Protein AF-G8X6R4-F1 (afdb_monomer)

Solvent-accessible surface area (backbone atoms only — not comparable to full-atom values): 6010 Å² total; per-residue (Å²): 130,62,70,69,60,53,52,48,48,52,54,33,48,55,53,51,54,51,51,53,52,50,52,53,50,49,52,52,52,52,52,51,50,53,48,52,52,50,47,60,64,56,50,78,74,57,78,96,73,58,65,66,58,55,53,51,51,54,52,48,51,54,49,51,53,50,47,46,47,58,64,44,51,47,61,63,64,27,76,66,47,50,48,55,52,31,53,56,46,44,52,53,51,54,54,50,51,55,51,51,51,52,52,51,65,72,75,105

pLDDT: mean 83.05, std 8.95, range [53.31, 93.12]

Radius of gyration: 23.17 Å; Cα contacts (8 Å, |Δi|>4): 30; chains: 1; bounding box: 55×22×65 Å

Organism: Flavobacterium columnare (strain ATCC 49512 / CIP 103533 / TG 44/87) (NCBI:txid1041826)

InterPro domains:
  IPR025698 2TM domain [PF13239] (11-89)

Sequence (108 aa):
MDINQQELYEYARLRIKQKKRLYAHFVIWFTASLFLIFTNYGLNTFSDSNWSLWVITIWFFFFVLHFIRVFITERFMNKKWEREQIERLVFKQQRKLEQLQKEIQKNA

Foldseek 3Di:
DPPVLVVLLVVQLVVVVVVLVVVLVVLLVVLVVVLVVCCVVVVVP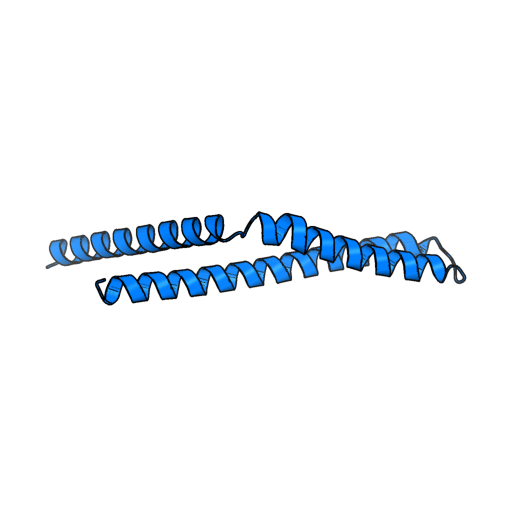PDDDPVVVVVVSVVVSVVVSVCCCVPPSCVCPDPVNSVVSSVVSSVVVVVVVVVVVVVVVVVD

Mean predicted aligned error: 8.03 Å

Structure (mmCIF, N/CA/C/O backbone):
data_AF-G8X6R4-F1
#
_entry.id   AF-G8X6R4-F1
#
loop_
_atom_site.group_PDB
_atom_site.id
_atom_site.type_symbol
_atom_site.label_atom_id
_atom_site.label_alt_id
_atom_site.label_comp_id
_atom_site.label_asym_id
_atom_site.label_entity_id
_atom_site.label_seq_id
_atom_site.pdbx_PDB_ins_code
_atom_site.Cartn_x
_atom_site.Cartn_y
_atom_site.Cartn_z
_atom_site.occupancy
_atom_site.B_iso_or_equiv
_atom_site.auth_seq_id
_atom_site.auth_comp_id
_atom_site.auth_asym_id
_atom_site.auth_atom_id
_atom_site.pdbx_PDB_model_num
ATOM 1 N N . MET A 1 1 ? -25.006 9.722 14.072 1.00 53.31 1 MET A N 1
ATOM 2 C CA . MET A 1 1 ? -24.022 8.633 14.249 1.00 53.31 1 MET A CA 1
ATOM 3 C C . MET A 1 1 ? -23.406 8.828 15.615 1.00 53.31 1 MET A C 1
ATOM 5 O O . MET A 1 1 ? -23.042 9.953 15.920 1.00 53.31 1 MET A O 1
ATOM 9 N N . ASP A 1 2 ? -23.374 7.783 16.433 1.00 72.88 2 ASP A N 1
ATOM 10 C CA . ASP A 1 2 ? -22.716 7.804 17.741 1.00 72.88 2 ASP A CA 1
ATOM 11 C C . ASP A 1 2 ? -21.226 8.165 17.560 1.00 72.88 2 ASP A C 1
ATOM 13 O O . ASP A 1 2 ? -20.573 7.611 16.669 1.00 72.88 2 ASP A O 1
ATOM 17 N N . ILE A 1 3 ? -20.704 9.118 18.341 1.00 72.12 3 ILE A N 1
ATOM 18 C CA . ILE A 1 3 ? -19.340 9.673 18.200 1.00 72.12 3 ILE A CA 1
ATOM 19 C C . ILE A 1 3 ? -18.299 8.543 18.243 1.00 72.12 3 ILE A C 1
ATOM 21 O O . ILE A 1 3 ? -17.353 8.515 17.457 1.00 72.12 3 ILE A O 1
ATOM 25 N N . ASN A 1 4 ? -18.559 7.528 19.066 1.00 79.94 4 ASN A N 1
ATOM 26 C CA . ASN A 1 4 ? -17.691 6.369 19.240 1.00 79.94 4 ASN A CA 1
ATOM 27 C C . ASN A 1 4 ? -17.575 5.514 17.955 1.00 79.94 4 ASN A C 1
ATOM 29 O O . ASN A 1 4 ? -16.515 4.983 17.622 1.00 79.94 4 ASN A O 1
ATOM 33 N N . GLN A 1 5 ? -18.654 5.420 17.166 1.00 78.94 5 GLN A N 1
ATOM 34 C CA . GLN A 1 5 ? -18.648 4.691 15.888 1.00 78.94 5 GLN A CA 1
ATOM 35 C C . GLN A 1 5 ? -17.854 5.429 14.805 1.00 78.94 5 GLN A C 1
ATOM 37 O O . GLN A 1 5 ? -17.216 4.790 13.965 1.00 78.94 5 GLN A O 1
ATOM 42 N N . GLN A 1 6 ? -17.868 6.764 14.828 1.00 84.94 6 GLN A N 1
ATOM 43 C CA . GLN A 1 6 ? -17.080 7.570 13.895 1.00 84.94 6 GLN A CA 1
ATOM 44 C C . GLN A 1 6 ? -15.579 7.435 14.172 1.00 84.94 6 GLN A C 1
ATOM 46 O O . GLN A 1 6 ? -14.803 7.261 13.232 1.00 84.94 6 GLN A O 1
ATOM 51 N N . GLU A 1 7 ? -15.172 7.426 15.442 1.00 86.94 7 GLU A N 1
ATOM 52 C CA . GLU A 1 7 ? -13.770 7.234 15.833 1.00 86.94 7 GLU A CA 1
ATOM 53 C C . GLU A 1 7 ? -13.237 5.844 15.456 1.00 86.94 7 GLU A C 1
ATOM 55 O O . GLU A 1 7 ? -12.149 5.730 14.884 1.00 86.94 7 GLU A O 1
ATOM 60 N N . LEU A 1 8 ? -14.021 4.785 15.699 1.00 86.31 8 LEU A N 1
ATOM 61 C CA . LEU A 1 8 ? -13.692 3.415 15.281 1.00 86.31 8 LEU A CA 1
ATOM 62 C C . LEU A 1 8 ? -13.475 3.325 13.764 1.00 86.31 8 LEU A C 1
ATOM 64 O O . LEU A 1 8 ? -12.508 2.711 13.300 1.00 86.31 8 LEU A O 1
ATOM 68 N N . TYR A 1 9 ? -14.352 3.968 12.992 1.00 89.31 9 TYR A N 1
ATOM 69 C CA . TYR A 1 9 ? -14.256 4.002 11.537 1.00 89.31 9 TYR A CA 1
ATOM 70 C C . TYR A 1 9 ? -13.021 4.776 11.051 1.00 89.31 9 TYR A C 1
ATOM 72 O O . TYR A 1 9 ? -12.276 4.273 10.205 1.00 89.31 9 TYR A O 1
ATOM 80 N N . GLU A 1 10 ? -12.761 5.971 11.590 1.00 88.62 10 GLU A N 1
ATOM 81 C CA . GLU A 1 10 ? -11.584 6.774 11.225 1.00 88.62 10 GLU A CA 1
ATOM 82 C C . GLU A 1 10 ? -10.274 6.058 11.584 1.00 88.62 10 GLU A C 1
ATOM 84 O O . GLU A 1 10 ? -9.356 5.974 10.759 1.00 88.62 10 GLU A O 1
ATOM 89 N N . TYR A 1 11 ? -10.205 5.421 12.755 1.00 90.12 11 TYR A N 1
ATOM 90 C CA . TYR A 1 11 ? -9.068 4.578 13.122 1.00 90.12 11 TYR A CA 1
ATOM 91 C C . TYR A 1 11 ? -8.865 3.432 12.122 1.00 90.12 11 TYR A C 1
ATOM 93 O O . TYR A 1 11 ? -7.749 3.203 11.633 1.00 90.12 11 TYR A O 1
A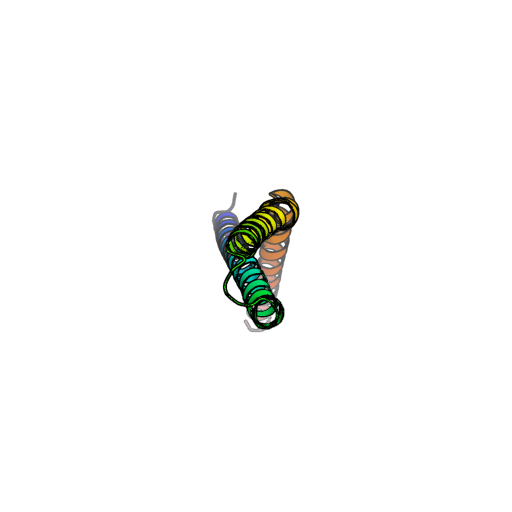TOM 101 N N . ALA A 1 12 ? -9.940 2.717 11.780 1.00 89.69 12 ALA A N 1
ATOM 102 C CA . ALA A 1 12 ? -9.884 1.614 10.832 1.00 89.69 12 ALA A CA 1
ATOM 103 C C . ALA A 1 12 ? -9.387 2.080 9.456 1.00 89.69 12 ALA A C 1
ATOM 105 O O . ALA A 1 12 ? -8.481 1.468 8.878 1.00 89.69 12 ALA A O 1
ATOM 106 N N . ARG A 1 13 ? -9.894 3.214 8.970 1.00 88.94 13 ARG A N 1
ATOM 107 C CA . ARG A 1 13 ? -9.481 3.844 7.712 1.00 88.94 13 ARG A CA 1
ATOM 108 C C . ARG A 1 13 ? -7.989 4.181 7.693 1.00 88.94 13 ARG A C 1
ATOM 110 O O . ARG A 1 13 ? -7.286 3.823 6.741 1.00 88.94 13 ARG A O 1
ATOM 117 N N . LEU A 1 14 ? -7.470 4.809 8.750 1.00 90.69 14 LEU A N 1
ATOM 118 C CA . LEU A 1 14 ? -6.044 5.138 8.866 1.00 90.69 14 LEU A CA 1
ATOM 119 C C . LEU A 1 14 ? -5.162 3.882 8.816 1.00 90.69 14 LEU A C 1
ATOM 121 O O . LEU A 1 14 ? -4.145 3.861 8.114 1.00 90.69 14 LEU A O 1
ATOM 125 N N . ARG A 1 15 ? -5.572 2.801 9.490 1.00 88.75 15 ARG A N 1
ATOM 126 C CA . ARG A 1 15 ? -4.841 1.521 9.487 1.00 88.75 15 ARG A CA 1
ATOM 127 C C . ARG A 1 15 ? -4.828 0.862 8.110 1.00 88.75 15 ARG A C 1
ATOM 129 O O . ARG A 1 15 ? -3.791 0.334 7.700 1.00 88.75 15 ARG A O 1
ATOM 136 N N . ILE A 1 16 ? -5.932 0.908 7.365 1.00 88.62 16 ILE A N 1
ATOM 137 C CA . ILE A 1 16 ? -5.974 0.376 5.993 1.00 88.62 16 ILE A CA 1
ATOM 138 C C . ILE A 1 16 ? -5.086 1.199 5.051 1.00 88.62 16 ILE A C 1
ATOM 140 O O . ILE A 1 16 ? -4.336 0.621 4.258 1.00 88.62 16 ILE A O 1
ATOM 144 N N . LYS A 1 17 ? -5.050 2.529 5.201 1.00 87.12 17 LYS A N 1
ATOM 145 C CA . LYS A 1 17 ? -4.139 3.399 4.437 1.00 87.12 17 LYS A CA 1
ATOM 146 C C . LYS A 1 17 ? -2.661 3.066 4.683 1.00 87.12 17 LYS A C 1
ATOM 148 O O . LYS A 1 17 ? -1.873 3.042 3.735 1.00 87.12 17 LYS A O 1
ATOM 153 N N . GLN A 1 18 ? -2.285 2.762 5.928 1.00 87.88 18 GLN A N 1
ATOM 154 C CA . GLN A 1 18 ? -0.931 2.302 6.266 1.00 87.88 18 GLN A CA 1
ATOM 155 C C . GLN A 1 18 ? -0.587 0.981 5.565 1.00 87.88 18 GLN A C 1
ATOM 157 O O . GLN A 1 18 ? 0.466 0.884 4.934 1.00 87.88 18 GLN A O 1
ATOM 162 N N . LYS A 1 19 ? -1.491 -0.009 5.599 1.00 86.94 19 LYS A N 1
ATOM 163 C CA . LYS A 1 19 ? -1.299 -1.286 4.890 1.00 86.94 19 LYS A CA 1
ATOM 164 C C . LYS A 1 19 ? -1.112 -1.073 3.389 1.00 86.94 19 LYS A C 1
ATOM 166 O O . LYS A 1 19 ? -0.179 -1.626 2.817 1.00 86.94 19 LYS A O 1
ATOM 171 N N . LYS A 1 20 ? -1.928 -0.217 2.764 1.00 85.75 20 LYS A N 1
ATOM 172 C CA . LYS A 1 20 ? -1.805 0.112 1.334 1.00 85.75 20 LYS A CA 1
ATOM 173 C C . LYS A 1 20 ? -0.422 0.668 0.989 1.00 85.75 20 LYS A C 1
ATOM 175 O O . LYS A 1 20 ? 0.176 0.254 -0.002 1.00 85.75 20 LYS A O 1
ATOM 180 N N . ARG A 1 21 ? 0.118 1.560 1.827 1.00 86.00 21 ARG A N 1
ATOM 181 C CA . ARG A 1 21 ? 1.471 2.109 1.642 1.00 86.00 21 ARG A CA 1
ATOM 182 C C . ARG A 1 21 ? 2.556 1.043 1.810 1.00 86.00 21 ARG A C 1
ATOM 184 O O . ARG A 1 21 ? 3.498 1.047 1.022 1.00 86.00 21 ARG A O 1
ATOM 191 N N . LEU A 1 22 ? 2.423 0.147 2.790 1.00 88.25 22 LEU A N 1
ATOM 192 C CA . LEU A 1 22 ? 3.364 -0.957 2.996 1.00 88.25 22 LEU A CA 1
ATOM 193 C C . LEU A 1 22 ? 3.397 -1.894 1.783 1.00 88.25 22 LEU A C 1
ATOM 195 O O . LEU A 1 22 ? 4.472 -2.193 1.283 1.00 88.25 22 LEU A O 1
ATOM 199 N N . TYR A 1 23 ? 2.233 -2.287 1.264 1.00 85.69 23 TYR A N 1
ATOM 200 C CA . TYR A 1 23 ? 2.141 -3.098 0.047 1.00 85.69 23 TYR A CA 1
ATOM 201 C C . TYR A 1 23 ? 2.759 -2.401 -1.164 1.00 85.69 23 TYR A C 1
ATOM 203 O O . TYR A 1 23 ? 3.482 -3.035 -1.923 1.00 85.69 23 TYR A O 1
ATOM 211 N N . ALA A 1 24 ? 2.526 -1.096 -1.330 1.00 84.25 24 ALA A N 1
ATOM 212 C CA . ALA A 1 24 ? 3.160 -0.338 -2.404 1.00 84.25 24 ALA A CA 1
ATOM 213 C C . ALA A 1 24 ? 4.695 -0.348 -2.282 1.00 84.25 24 ALA A C 1
ATOM 215 O O . ALA 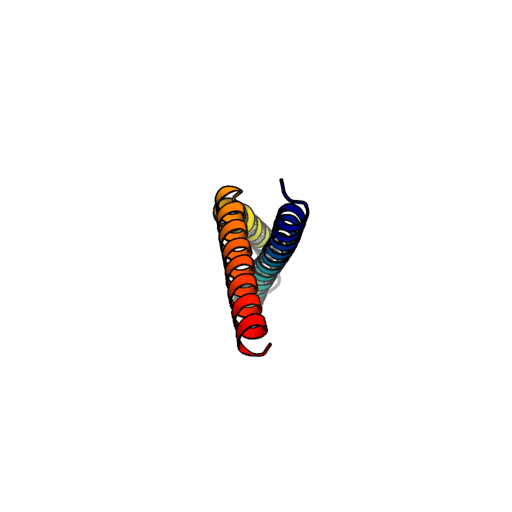A 1 24 ? 5.376 -0.591 -3.274 1.00 84.25 24 ALA A O 1
ATOM 216 N N . HIS A 1 25 ? 5.239 -0.149 -1.075 1.00 87.06 25 HIS A N 1
A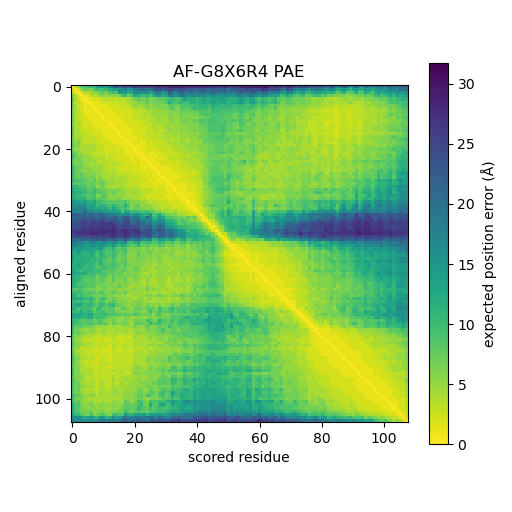TOM 217 C CA . HIS A 1 25 ? 6.685 -0.254 -0.841 1.00 87.06 25 HIS A CA 1
ATOM 218 C C . HIS A 1 25 ? 7.200 -1.670 -1.103 1.00 87.06 25 HIS A C 1
ATOM 220 O O . HIS A 1 25 ? 8.221 -1.823 -1.762 1.00 87.06 25 HIS A O 1
ATOM 226 N N . PHE A 1 26 ? 6.481 -2.694 -0.642 1.00 89.00 26 PHE A N 1
ATOM 227 C CA . PHE A 1 26 ? 6.846 -4.094 -0.842 1.00 89.00 26 PHE A CA 1
ATOM 228 C C . PHE A 1 26 ? 6.905 -4.459 -2.327 1.00 89.00 26 PHE A C 1
ATOM 230 O O . PHE A 1 26 ? 7.877 -5.057 -2.769 1.00 89.00 26 PHE A O 1
ATOM 237 N N . VAL A 1 27 ? 5.911 -4.040 -3.114 1.00 86.31 27 VAL A N 1
ATOM 238 C CA . VAL A 1 27 ? 5.883 -4.250 -4.567 1.00 86.31 27 VAL A CA 1
ATOM 239 C C . VAL A 1 27 ? 7.069 -3.572 -5.252 1.00 86.31 27 VAL A C 1
ATOM 241 O O . VAL A 1 27 ? 7.734 -4.199 -6.075 1.00 86.31 27 VAL A O 1
ATOM 244 N N . ILE A 1 28 ? 7.347 -2.309 -4.914 1.00 85.25 28 ILE A N 1
ATOM 245 C CA . ILE A 1 28 ? 8.466 -1.562 -5.505 1.00 85.25 28 ILE A CA 1
ATOM 246 C C . ILE A 1 28 ? 9.790 -2.240 -5.154 1.00 85.25 28 ILE A C 1
ATOM 248 O O . ILE A 1 28 ? 10.598 -2.499 -6.041 1.00 85.25 28 ILE A O 1
ATOM 252 N N . TRP A 1 29 ? 9.988 -2.565 -3.877 1.00 85.88 29 TRP A N 1
ATOM 253 C CA . TRP A 1 29 ? 11.203 -3.205 -3.388 1.00 85.88 29 TRP A CA 1
ATOM 254 C C . TRP A 1 29 ? 11.410 -4.596 -3.998 1.00 85.88 29 TRP A C 1
ATOM 256 O O . TRP A 1 29 ? 12.503 -4.899 -4.463 1.00 85.88 29 TRP A O 1
ATOM 266 N N . PHE A 1 30 ? 10.359 -5.414 -4.074 1.00 87.44 30 PHE A N 1
ATOM 267 C CA . PHE A 1 30 ? 10.421 -6.747 -4.675 1.00 87.44 30 PHE A CA 1
ATOM 268 C C . PHE A 1 30 ? 10.755 -6.682 -6.168 1.00 87.44 30 PHE A C 1
ATOM 270 O O . PHE A 1 30 ? 11.629 -7.402 -6.643 1.00 87.44 30 PHE A O 1
ATOM 277 N N . THR A 1 31 ? 10.112 -5.769 -6.901 1.00 85.69 31 THR A N 1
ATOM 278 C CA . THR A 1 31 ? 10.397 -5.569 -8.328 1.00 85.69 31 THR A CA 1
ATOM 279 C C . THR A 1 31 ? 11.834 -5.081 -8.525 1.00 85.69 31 THR A C 1
ATOM 281 O O . THR A 1 31 ? 12.540 -5.596 -9.388 1.00 85.69 31 THR A O 1
ATOM 284 N N . ALA A 1 32 ? 12.296 -4.126 -7.707 1.00 85.94 32 ALA A N 1
ATOM 285 C CA . ALA A 1 32 ? 13.673 -3.624 -7.738 1.00 85.94 32 ALA A CA 1
ATOM 286 C C . ALA A 1 32 ? 14.697 -4.722 -7.427 1.00 85.94 32 ALA A C 1
ATOM 288 O O . ALA A 1 32 ? 15.725 -4.816 -8.090 1.00 85.94 32 ALA A O 1
ATOM 289 N N . SER A 1 33 ? 14.401 -5.590 -6.461 1.00 88.25 33 SER A N 1
ATOM 290 C CA . SER A 1 33 ? 15.240 -6.744 -6.142 1.00 88.25 33 SER A CA 1
ATOM 291 C C . SER A 1 33 ? 15.338 -7.714 -7.324 1.00 88.25 33 SER A C 1
ATOM 293 O O . SER A 1 33 ? 16.447 -8.083 -7.708 1.00 88.25 33 SER A O 1
ATOM 295 N N . LEU A 1 34 ? 14.211 -8.051 -7.966 1.00 86.38 34 LEU A N 1
ATOM 296 C CA . LEU A 1 34 ? 14.205 -8.877 -9.181 1.00 86.38 34 LEU A CA 1
ATOM 297 C C . LEU A 1 34 ? 15.038 -8.250 -10.304 1.00 86.38 34 LEU A C 1
ATOM 299 O O . LEU A 1 34 ? 15.797 -8.945 -10.976 1.00 86.38 34 LEU A O 1
ATOM 303 N N . PHE A 1 35 ? 14.919 -6.935 -10.487 1.00 85.12 35 PHE A N 1
ATOM 304 C CA . PHE A 1 35 ? 15.689 -6.188 -11.475 1.00 85.12 35 PHE A CA 1
ATOM 305 C C . PHE A 1 35 ? 17.195 -6.256 -11.221 1.00 85.12 35 PHE A C 1
ATOM 307 O O . PHE A 1 35 ? 17.959 -6.483 -12.159 1.00 85.12 35 PHE A O 1
ATOM 314 N N . LEU A 1 36 ? 17.630 -6.106 -9.967 1.00 83.44 36 LEU A N 1
ATOM 315 C CA . LEU A 1 36 ? 19.043 -6.216 -9.602 1.00 83.44 36 LEU A CA 1
ATOM 316 C C . LEU A 1 36 ? 19.591 -7.620 -9.879 1.00 83.44 36 LEU A C 1
ATOM 318 O O . LEU A 1 36 ? 20.696 -7.739 -10.398 1.00 83.44 36 LEU A O 1
ATOM 322 N N . ILE A 1 37 ? 18.815 -8.672 -9.600 1.00 83.12 37 ILE A N 1
ATOM 323 C CA . ILE A 1 37 ? 19.202 -10.059 -9.907 1.00 83.12 37 ILE A CA 1
ATOM 324 C C . ILE A 1 37 ? 19.308 -10.270 -11.422 1.00 83.12 37 ILE A C 1
ATOM 326 O O . ILE A 1 37 ? 20.297 -10.823 -11.898 1.00 83.12 37 ILE A O 1
ATOM 330 N N . PHE A 1 38 ? 18.319 -9.798 -12.185 1.00 80.00 38 PHE A N 1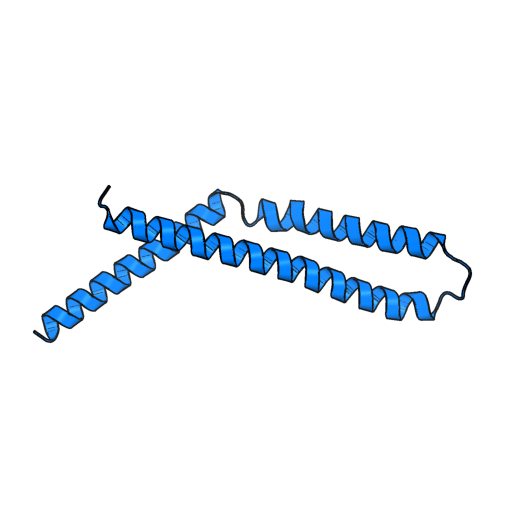
ATOM 331 C CA . PHE A 1 38 ? 18.308 -9.923 -13.644 1.00 80.00 38 PHE A CA 1
ATOM 332 C C . PHE A 1 38 ? 19.474 -9.169 -14.286 1.00 80.00 38 PHE A C 1
ATOM 334 O O . PHE A 1 38 ? 20.125 -9.680 -15.190 1.00 80.00 38 PHE A O 1
ATOM 341 N N . THR A 1 39 ? 19.774 -7.979 -13.769 1.00 76.75 39 THR A N 1
ATOM 342 C CA . THR A 1 39 ? 20.933 -7.178 -14.168 1.00 76.75 39 THR A CA 1
ATOM 343 C C . THR A 1 39 ? 22.224 -7.924 -13.841 1.00 76.75 39 THR A C 1
ATOM 345 O O . THR A 1 39 ? 23.061 -8.091 -14.715 1.00 76.75 39 THR A O 1
ATOM 348 N N . ASN A 1 40 ? 22.376 -8.438 -12.618 1.00 79.12 40 ASN A N 1
ATOM 349 C CA . ASN A 1 40 ? 23.582 -9.146 -12.189 1.00 79.12 40 ASN A CA 1
ATOM 350 C C . ASN A 1 40 ? 23.865 -10.399 -13.035 1.00 79.12 40 ASN A C 1
ATOM 352 O O . ASN A 1 40 ? 24.998 -10.600 -13.460 1.00 79.12 40 ASN A O 1
ATOM 356 N N . TYR A 1 41 ? 22.843 -11.210 -13.316 1.00 75.00 41 TYR A N 1
ATOM 357 C CA . TYR A 1 41 ? 23.006 -12.441 -14.089 1.00 75.00 41 TYR A CA 1
ATOM 358 C C . TYR A 1 41 ? 23.077 -12.182 -15.599 1.00 75.00 41 TYR A C 1
ATOM 360 O O . TYR A 1 41 ? 23.901 -12.771 -16.290 1.00 75.00 41 TYR A O 1
ATOM 368 N N . GLY A 1 42 ? 22.238 -11.279 -16.112 1.00 67.25 42 GLY A N 1
ATOM 369 C CA . GLY A 1 42 ? 22.151 -10.967 -17.536 1.00 67.25 42 GLY A CA 1
ATOM 370 C C . GLY A 1 42 ? 23.348 -10.172 -18.053 1.00 67.25 42 GLY A C 1
ATOM 371 O O . GLY A 1 42 ? 23.860 -10.485 -19.121 1.00 67.25 42 GLY A O 1
ATOM 372 N N . LEU A 1 43 ? 23.839 -9.173 -17.313 1.00 62.84 43 LEU A N 1
ATOM 373 C CA . LEU A 1 43 ? 24.939 -8.316 -17.784 1.00 62.84 43 LEU A CA 1
ATOM 374 C C . LEU A 1 43 ? 26.327 -8.908 -17.609 1.00 62.84 43 LEU A C 1
ATOM 376 O O . LEU A 1 43 ? 27.233 -8.483 -18.315 1.00 62.84 43 LEU A O 1
ATOM 380 N N . ASN A 1 44 ? 26.497 -9.924 -16.761 1.00 61.22 44 ASN A N 1
ATOM 381 C CA . ASN A 1 44 ? 27.772 -10.639 -16.680 1.00 61.22 44 ASN A CA 1
ATOM 382 C C . ASN A 1 44 ? 28.129 -11.345 -18.006 1.00 61.22 44 ASN A C 1
ATOM 384 O O . ASN A 1 44 ? 29.273 -11.732 -18.217 1.00 61.22 44 ASN A O 1
ATOM 388 N N . THR A 1 45 ? 27.155 -11.517 -18.909 1.00 57.34 45 THR A N 1
ATOM 389 C CA . THR A 1 45 ? 27.332 -12.165 -20.218 1.00 57.34 45 THR A CA 1
ATOM 390 C C . THR A 1 45 ? 27.514 -11.172 -21.377 1.00 57.34 45 THR A C 1
ATOM 392 O O . THR A 1 45 ? 28.011 -11.564 -22.430 1.00 57.34 45 THR A O 1
ATOM 395 N N . PHE A 1 46 ? 27.165 -9.888 -21.219 1.00 57.28 46 PHE A N 1
ATOM 396 C CA . PHE A 1 46 ? 27.225 -8.899 -22.307 1.00 57.28 46 PHE A CA 1
ATOM 397 C C . PHE A 1 46 ? 28.334 -7.867 -22.056 1.00 57.28 46 PHE A C 1
ATOM 399 O O . PHE A 1 46 ? 28.129 -6.879 -21.358 1.00 57.28 46 PHE A O 1
ATOM 406 N N . SER A 1 47 ? 29.506 -8.086 -22.658 1.00 55.12 47 SER A N 1
ATOM 407 C CA . SER A 1 47 ? 30.651 -7.169 -22.599 1.00 55.12 47 SER A CA 1
ATOM 408 C C . SER A 1 47 ? 30.343 -5.774 -23.177 1.00 55.12 47 SER A C 1
ATOM 410 O O . SER A 1 47 ? 29.847 -5.660 -24.300 1.00 55.12 47 SER A O 1
ATOM 412 N N . ASP A 1 48 ? 30.673 -4.738 -22.403 1.00 59.66 48 ASP A N 1
ATOM 413 C CA . ASP A 1 48 ? 31.116 -3.355 -22.690 1.00 59.66 48 ASP A CA 1
ATOM 414 C C . ASP A 1 48 ? 30.568 -2.496 -23.858 1.00 59.66 48 ASP A C 1
ATOM 416 O O . ASP A 1 48 ? 30.978 -1.343 -23.972 1.00 59.66 48 ASP A O 1
ATOM 420 N N . SER A 1 49 ? 29.633 -2.926 -24.716 1.00 58.88 49 SER A N 1
ATOM 421 C CA . SER A 1 49 ? 29.198 -2.072 -25.854 1.00 58.88 49 SER A CA 1
ATOM 422 C C . SER A 1 49 ? 27.707 -2.018 -26.179 1.00 58.88 49 SER A C 1
ATOM 424 O O . SER A 1 49 ? 27.310 -1.364 -27.141 1.00 58.88 49 SER A O 1
ATOM 426 N N . ASN A 1 50 ? 26.839 -2.591 -25.347 1.00 71.38 50 ASN A N 1
ATOM 427 C CA . ASN A 1 50 ? 25.394 -2.560 -25.593 1.00 71.38 50 ASN A CA 1
ATOM 428 C C . ASN A 1 50 ? 24.667 -1.549 -24.694 1.00 71.38 50 ASN A C 1
ATOM 430 O O . ASN A 1 50 ? 23.802 -1.913 -23.897 1.00 71.38 50 ASN A O 1
ATOM 434 N N . TRP A 1 51 ? 24.986 -0.258 -24.837 1.00 75.44 51 TRP A N 1
ATOM 435 C CA . TRP A 1 51 ? 24.293 0.827 -24.120 1.00 75.44 51 TRP A CA 1
ATOM 436 C C . TRP A 1 51 ? 22.768 0.791 -24.345 1.00 75.44 51 TRP A C 1
ATOM 438 O O . TRP A 1 51 ? 21.988 1.081 -23.439 1.00 75.44 51 TRP A O 1
ATOM 448 N N . SER A 1 52 ? 22.328 0.357 -25.530 1.00 77.62 52 SER A N 1
ATOM 449 C CA . SER A 1 52 ? 20.910 0.202 -25.860 1.00 77.62 52 SER A CA 1
ATOM 450 C C . SER A 1 52 ? 20.221 -0.867 -25.006 1.00 77.62 52 SER A C 1
ATOM 452 O O . SER A 1 52 ? 19.079 -0.663 -24.600 1.00 77.62 52 SER A O 1
ATOM 454 N N . LEU A 1 53 ? 20.906 -1.970 -24.666 1.00 77.56 53 LEU A N 1
ATOM 455 C CA . LEU A 1 53 ? 20.353 -2.995 -23.770 1.00 77.56 53 LEU A CA 1
ATOM 456 C C . LEU A 1 53 ? 20.144 -2.438 -22.361 1.00 77.56 53 LEU A C 1
ATOM 458 O O . LEU A 1 53 ? 19.116 -2.720 -21.748 1.00 77.56 53 LEU A O 1
ATOM 462 N N . TRP A 1 54 ? 21.058 -1.597 -21.872 1.00 7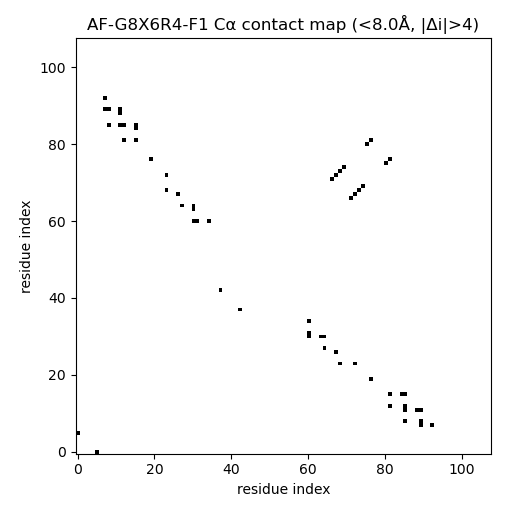7.25 54 TRP A N 1
ATOM 463 C CA . TRP A 1 54 ? 20.896 -0.911 -20.589 1.00 77.25 54 TRP A CA 1
ATOM 464 C C . TRP A 1 54 ? 19.678 0.015 -20.575 1.00 77.25 54 TRP A C 1
ATOM 466 O O . TRP A 1 54 ? 18.870 -0.047 -19.647 1.00 77.25 54 TRP A O 1
ATOM 476 N N . VAL A 1 55 ? 19.498 0.823 -21.624 1.00 84.19 55 VAL A N 1
ATOM 477 C CA . VAL A 1 55 ? 18.345 1.732 -21.737 1.00 84.19 55 VAL A CA 1
ATOM 478 C C . VAL A 1 55 ? 17.032 0.955 -21.800 1.00 84.19 55 VAL A C 1
AT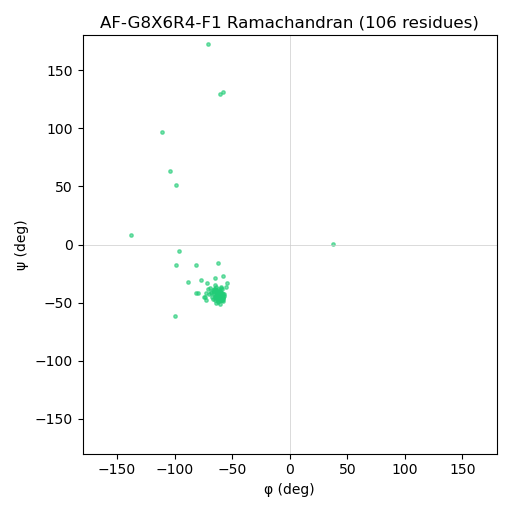OM 480 O O . VAL A 1 55 ? 16.095 1.291 -21.076 1.00 84.19 55 VAL A O 1
ATOM 483 N N . ILE A 1 56 ? 16.966 -0.107 -22.609 1.00 84.75 56 ILE A N 1
ATOM 484 C CA . ILE A 1 56 ? 15.772 -0.956 -22.731 1.00 84.75 56 ILE A CA 1
ATOM 485 C C . ILE A 1 56 ? 15.467 -1.657 -21.404 1.00 84.75 56 ILE A C 1
ATOM 487 O O . ILE A 1 56 ? 14.312 -1.702 -20.990 1.00 84.75 56 ILE A O 1
ATOM 491 N N . THR A 1 57 ? 16.489 -2.150 -20.703 1.00 82.25 57 THR A N 1
ATOM 492 C CA . THR A 1 57 ? 16.341 -2.841 -19.412 1.00 82.25 57 THR A CA 1
ATOM 493 C C . THR A 1 57 ? 15.782 -1.904 -18.340 1.00 82.25 57 THR A C 1
ATOM 495 O O . THR A 1 57 ? 14.824 -2.255 -17.648 1.00 82.25 57 THR A O 1
ATOM 498 N N . ILE A 1 58 ? 16.305 -0.677 -18.246 1.00 84.31 58 ILE A N 1
ATOM 499 C CA . ILE A 1 58 ? 15.792 0.345 -17.322 1.00 84.31 58 ILE A CA 1
ATOM 500 C C . ILE A 1 58 ? 14.353 0.738 -17.689 1.00 84.31 58 ILE A C 1
ATOM 502 O O . ILE A 1 58 ? 13.493 0.813 -16.811 1.00 84.31 58 ILE A O 1
ATOM 506 N N . TRP A 1 59 ? 14.051 0.942 -18.974 1.00 89.38 59 TRP A N 1
ATOM 507 C CA . TRP A 1 59 ? 12.686 1.254 -19.415 1.00 89.38 59 TRP A CA 1
ATOM 508 C C . TRP A 1 59 ? 11.699 0.127 -19.110 1.00 89.38 59 TRP A C 1
ATOM 510 O O . TRP A 1 59 ? 10.596 0.384 -18.623 1.00 89.38 59 TRP A O 1
ATOM 520 N N . PHE A 1 60 ? 12.104 -1.122 -19.338 1.00 86.75 60 PHE A N 1
ATOM 521 C CA . PHE A 1 60 ? 11.305 -2.298 -19.018 1.00 86.75 60 PHE A CA 1
ATOM 522 C C . PHE A 1 60 ? 11.009 -2.377 -17.517 1.00 86.75 60 PHE A C 1
ATOM 524 O O . PHE A 1 60 ? 9.870 -2.623 -17.125 1.00 86.75 60 PHE A O 1
ATOM 531 N N . PHE A 1 61 ? 11.988 -2.074 -16.665 1.00 87.06 61 PHE A N 1
ATOM 532 C CA . PHE A 1 61 ? 11.793 -2.012 -15.218 1.00 87.06 61 PHE A CA 1
ATOM 533 C C . PHE A 1 61 ? 10.734 -0.986 -14.797 1.00 87.06 61 PHE A C 1
ATOM 535 O O . PHE A 1 61 ? 9.818 -1.312 -14.035 1.00 87.06 61 PHE A O 1
ATOM 542 N N . PHE A 1 62 ? 10.811 0.238 -15.328 1.00 88.38 62 PHE A N 1
ATOM 543 C CA . PHE A 1 62 ? 9.794 1.260 -15.070 1.00 88.38 62 PHE A CA 1
ATOM 544 C C . PHE A 1 62 ? 8.414 0.839 -15.583 1.00 88.38 62 PHE A C 1
ATOM 546 O O . PHE A 1 62 ? 7.412 1.073 -14.902 1.00 88.38 62 PHE A O 1
ATOM 553 N N . PHE A 1 63 ? 8.353 0.176 -16.740 1.00 88.56 63 PHE A N 1
ATOM 554 C CA . PHE A 1 63 ? 7.105 -0.337 -17.297 1.00 88.56 63 PHE A CA 1
ATOM 555 C C . PHE A 1 63 ? 6.478 -1.415 -16.405 1.00 88.56 63 PHE A C 1
ATOM 557 O O . PHE A 1 63 ? 5.289 -1.336 -16.097 1.00 88.56 63 PHE A O 1
ATOM 564 N N . VAL A 1 64 ? 7.270 -2.372 -15.913 1.00 88.38 64 VAL A N 1
ATOM 565 C CA . VAL A 1 64 ? 6.805 -3.415 -14.982 1.00 88.38 64 VAL A CA 1
ATOM 566 C C . VAL A 1 64 ? 6.300 -2.796 -13.677 1.00 88.38 64 VAL A C 1
ATOM 568 O O . VAL A 1 64 ? 5.209 -3.140 -13.217 1.00 88.38 64 VAL A O 1
ATOM 571 N N . LEU A 1 65 ? 7.029 -1.833 -13.102 1.00 86.56 65 LEU A N 1
ATOM 572 C CA . LEU A 1 65 ? 6.576 -1.103 -11.913 1.00 86.56 65 LEU A CA 1
ATOM 573 C C . LEU A 1 65 ? 5.237 -0.392 -12.148 1.00 86.56 65 LEU A C 1
ATOM 575 O O . LEU A 1 65 ? 4.335 -0.472 -11.307 1.00 86.56 65 LEU A O 1
ATOM 579 N N . HIS A 1 66 ? 5.095 0.297 -13.283 1.00 86.56 66 HIS A N 1
ATOM 580 C CA . HIS A 1 66 ? 3.856 0.978 -13.649 1.00 86.56 66 HIS A CA 1
ATOM 581 C C . HIS A 1 66 ? 2.704 -0.021 -13.823 1.00 86.56 66 HIS A C 1
ATOM 583 O O . HIS A 1 66 ? 1.620 0.185 -13.273 1.00 86.56 66 HIS A O 1
ATOM 589 N N . PHE A 1 67 ? 2.961 -1.141 -14.502 1.00 87.81 67 PHE A N 1
ATOM 590 C CA . PHE A 1 67 ? 1.989 -2.204 -14.726 1.00 87.81 67 PHE A CA 1
ATOM 591 C C . PHE A 1 67 ? 1.489 -2.802 -13.408 1.00 87.81 67 PHE A C 1
ATOM 593 O O . PHE A 1 67 ? 0.283 -2.825 -13.171 1.00 87.81 67 PHE A O 1
ATOM 600 N N . ILE A 1 68 ? 2.382 -3.214 -12.501 1.00 85.19 68 ILE A N 1
ATOM 601 C CA . ILE A 1 68 ? 1.975 -3.796 -11.211 1.00 85.19 68 ILE A CA 1
ATOM 602 C C . ILE A 1 68 ? 1.204 -2.763 -10.375 1.00 85.19 68 ILE A C 1
ATOM 604 O O . ILE A 1 68 ? 0.180 -3.085 -9.765 1.00 85.19 68 ILE A O 1
ATOM 608 N N . ARG A 1 69 ? 1.643 -1.498 -10.366 1.00 81.81 69 ARG A N 1
ATOM 609 C CA . ARG A 1 69 ? 0.956 -0.429 -9.630 1.00 81.81 69 ARG A CA 1
ATOM 610 C C . ARG A 1 69 ? -0.479 -0.218 -10.125 1.00 81.81 69 ARG A C 1
ATOM 612 O O . ARG A 1 69 ? -1.386 -0.145 -9.297 1.00 81.81 69 ARG A O 1
ATOM 619 N N . VAL A 1 70 ? -0.685 -0.132 -11.437 1.00 81.00 70 VAL A N 1
ATOM 620 C CA . VAL A 1 70 ? -1.995 0.177 -12.036 1.00 81.00 70 VAL A CA 1
ATOM 621 C C . VAL A 1 70 ? -2.904 -1.054 -12.121 1.00 81.00 70 VAL A C 1
ATOM 623 O O . VAL A 1 70 ? -4.089 -0.964 -11.813 1.00 81.00 70 VAL A O 1
ATOM 626 N N . PHE A 1 71 ? -2.387 -2.225 -12.490 1.00 78.38 71 PHE A N 1
ATOM 627 C CA . PHE A 1 71 ? -3.224 -3.413 -12.699 1.00 78.38 71 PHE A CA 1
ATOM 628 C C . PHE A 1 71 ? -3.449 -4.248 -11.446 1.00 78.38 71 PHE A C 1
ATOM 630 O O . PHE A 1 71 ? -4.511 -4.857 -11.319 1.00 78.38 71 PHE A O 1
ATOM 637 N N . ILE A 1 72 ? -2.478 -4.303 -10.531 1.00 78.94 72 ILE A N 1
ATOM 638 C CA . ILE A 1 72 ? -2.583 -5.122 -9.319 1.00 78.94 72 ILE A CA 1
ATOM 639 C C . ILE A 1 72 ? -2.976 -4.234 -8.144 1.00 78.94 72 ILE A C 1
ATOM 641 O O . ILE A 1 72 ? -4.059 -4.410 -7.593 1.00 78.94 72 ILE A O 1
ATOM 645 N N . THR A 1 73 ? -2.155 -3.246 -7.779 1.00 77.62 73 THR A N 1
ATOM 646 C CA . THR A 1 73 ? -2.368 -2.468 -6.545 1.00 77.62 73 THR A CA 1
ATOM 647 C C . THR A 1 73 ? -3.656 -1.639 -6.578 1.00 77.62 73 THR A C 1
ATOM 649 O O . THR A 1 73 ? -4.430 -1.683 -5.621 1.00 77.62 73 THR A O 1
ATOM 652 N N . GLU A 1 74 ? -3.917 -0.906 -7.662 1.00 73.94 74 GLU A N 1
ATOM 653 C CA . GLU A 1 74 ? -5.140 -0.096 -7.827 1.00 73.94 74 GLU A CA 1
ATOM 654 C C . GLU A 1 74 ? -6.403 -0.963 -7.980 1.00 73.94 74 GLU A C 1
ATOM 656 O O . GLU A 1 74 ? -7.430 -0.682 -7.358 1.00 73.94 74 GLU A O 1
ATOM 661 N N . ARG A 1 75 ? -6.331 -2.057 -8.752 1.00 76.50 75 ARG A N 1
ATOM 662 C CA . ARG A 1 75 ? -7.476 -2.959 -8.971 1.00 76.50 75 ARG A CA 1
ATOM 663 C C . ARG A 1 75 ? -7.834 -3.762 -7.721 1.00 76.50 75 ARG A C 1
ATOM 665 O O . ARG A 1 75 ? -9.017 -3.907 -7.415 1.00 76.50 75 ARG A O 1
ATOM 672 N N . PHE A 1 76 ? -6.832 -4.286 -7.013 1.00 75.12 76 PHE A N 1
ATOM 673 C CA . PHE A 1 76 ? -7.018 -5.100 -5.811 1.00 75.12 76 PHE A CA 1
ATOM 674 C C . PHE A 1 76 ? -7.434 -4.247 -4.608 1.00 75.12 76 PHE A C 1
ATOM 676 O O . PHE A 1 76 ? -8.388 -4.598 -3.922 1.00 75.12 76 PHE A O 1
ATOM 683 N N . MET A 1 77 ? -6.790 -3.094 -4.379 1.00 76.88 77 MET A N 1
ATOM 684 C CA . MET A 1 77 ? -7.152 -2.156 -3.302 1.00 76.88 77 MET A CA 1
ATOM 685 C C . MET A 1 77 ? -8.013 -0.998 -3.811 1.00 76.88 77 MET A C 1
ATOM 687 O O . MET A 1 77 ? -7.723 0.182 -3.558 1.00 76.88 77 MET A O 1
ATOM 691 N N . ASN A 1 78 ? -9.082 -1.348 -4.528 1.00 82.56 78 ASN A N 1
ATOM 692 C CA . ASN A 1 78 ? -10.100 -0.391 -4.936 1.00 82.56 78 ASN A CA 1
ATOM 693 C C . ASN A 1 78 ? -10.946 0.064 -3.725 1.00 82.56 78 ASN A C 1
ATOM 695 O O . ASN A 1 78 ? -10.873 -0.495 -2.627 1.00 82.56 78 ASN A O 1
ATOM 699 N N . LYS A 1 79 ? -11.813 1.064 -3.930 1.00 83.44 79 LYS A N 1
ATOM 700 C CA . LYS A 1 79 ? -12.695 1.588 -2.866 1.00 83.44 79 LYS A CA 1
ATOM 701 C C . LYS A 1 79 ? -13.615 0.530 -2.239 1.00 83.44 79 LYS A C 1
ATOM 703 O O . LYS A 1 79 ? -14.036 0.697 -1.098 1.00 83.44 79 LYS A O 1
ATOM 708 N N . LYS A 1 80 ? -13.977 -0.525 -2.975 1.00 87.56 80 LYS A N 1
ATOM 709 C CA . LYS A 1 80 ? -14.819 -1.613 -2.459 1.00 87.56 80 LYS A CA 1
ATOM 710 C C . LYS A 1 80 ? -14.030 -2.482 -1.481 1.00 87.56 80 LYS A C 1
ATOM 712 O O . LYS A 1 80 ? -14.501 -2.700 -0.372 1.00 87.56 80 LYS A O 1
ATOM 717 N N . TRP A 1 81 ? -12.814 -2.879 -1.851 1.00 87.50 81 TRP A N 1
ATOM 718 C CA . TRP A 1 81 ? -11.912 -3.604 -0.959 1.00 87.50 81 TRP A CA 1
ATOM 719 C C . TRP A 1 81 ? -11.610 -2.800 0.308 1.00 87.50 81 TRP A C 1
ATOM 721 O O . TRP A 1 81 ? -11.670 -3.344 1.406 1.00 87.50 81 TRP A O 1
ATOM 731 N N . GLU A 1 82 ? -11.348 -1.494 0.179 1.00 88.75 82 GLU A N 1
ATOM 732 C CA . GLU A 1 82 ? -11.089 -0.623 1.334 1.00 88.75 82 GLU A CA 1
ATOM 733 C C . GLU A 1 82 ? -12.266 -0.630 2.320 1.00 88.75 82 GLU A C 1
ATOM 735 O O . GLU A 1 82 ? -12.058 -0.839 3.515 1.00 88.75 82 GLU A O 1
ATOM 740 N N . ARG A 1 83 ? -13.501 -0.493 1.817 1.00 88.75 83 ARG A N 1
ATOM 741 C CA . ARG A 1 83 ? -14.717 -0.569 2.642 1.00 88.75 83 ARG A CA 1
ATOM 742 C C . ARG A 1 83 ? -14.886 -1.926 3.315 1.00 88.75 83 ARG A C 1
ATOM 744 O O . ARG A 1 83 ? -15.073 -1.963 4.526 1.00 88.75 83 ARG A O 1
ATOM 751 N N . GLU A 1 84 ? -14.729 -3.025 2.578 1.00 89.94 84 GLU A N 1
ATOM 752 C CA . GLU A 1 84 ? -14.830 -4.373 3.155 1.00 89.94 84 GLU A CA 1
ATOM 753 C C . GLU A 1 84 ? -13.798 -4.605 4.270 1.00 89.94 84 GLU A C 1
ATOM 755 O O . GLU A 1 84 ? -14.093 -5.255 5.274 1.00 89.94 84 GLU A O 1
ATOM 760 N N . GLN A 1 85 ? -12.576 -4.083 4.126 1.00 89.38 85 GLN A N 1
ATOM 761 C CA . GLN A 1 85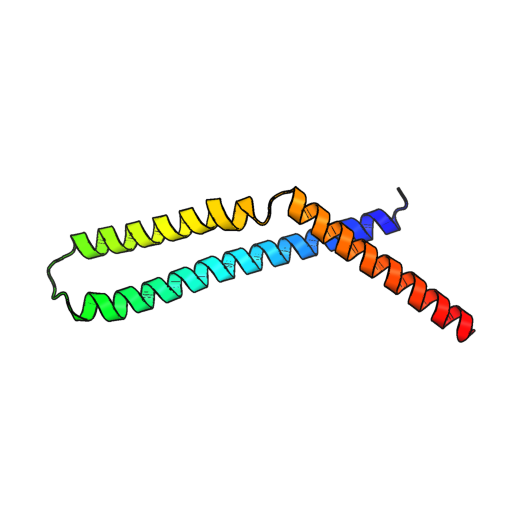 ? -11.553 -4.203 5.166 1.00 89.38 85 GLN A CA 1
ATOM 762 C C . GLN A 1 85 ? -11.864 -3.346 6.396 1.00 89.38 85 GLN A C 1
ATOM 764 O O . GLN A 1 85 ? -11.616 -3.794 7.518 1.00 89.38 85 GLN A O 1
ATOM 769 N N . ILE A 1 86 ? -12.400 -2.138 6.197 1.00 90.44 86 ILE A N 1
ATOM 770 C CA . ILE A 1 86 ? -12.823 -1.258 7.291 1.00 90.44 86 ILE A CA 1
ATOM 771 C C . ILE A 1 86 ? -13.977 -1.903 8.063 1.00 90.44 86 ILE A C 1
ATOM 773 O O . ILE A 1 86 ? -13.869 -2.055 9.277 1.00 90.44 86 ILE A O 1
ATOM 777 N N . GLU A 1 87 ? -15.021 -2.371 7.379 1.00 90.75 87 GLU A N 1
ATOM 778 C CA . GLU A 1 87 ? -16.171 -3.037 8.008 1.00 90.75 87 GLU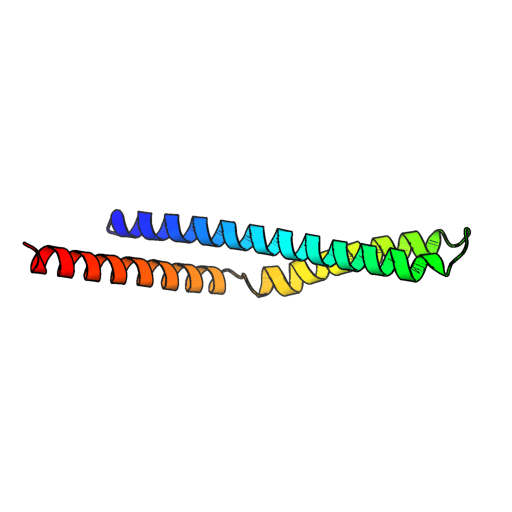 A CA 1
ATOM 779 C C . GLU A 1 87 ? -15.746 -4.273 8.806 1.00 90.75 87 GLU A C 1
ATOM 781 O O . GLU A 1 87 ? -16.122 -4.425 9.969 1.00 90.75 87 GLU A O 1
ATOM 786 N N . ARG A 1 88 ? -14.876 -5.124 8.239 1.00 91.00 88 ARG A N 1
ATOM 787 C CA . ARG A 1 88 ? -14.323 -6.284 8.961 1.00 91.00 88 ARG A CA 1
ATOM 788 C C . ARG A 1 88 ? -13.554 -5.878 10.217 1.00 91.00 88 ARG A C 1
ATOM 790 O O . ARG A 1 88 ? -13.568 -6.622 11.199 1.00 91.00 88 ARG A O 1
ATOM 797 N N . LEU A 1 89 ? -12.834 -4.758 10.183 1.00 90.31 89 LEU A N 1
ATOM 798 C CA . LEU A 1 89 ? -12.055 -4.284 11.325 1.00 90.31 89 LEU A CA 1
ATOM 799 C C . LEU A 1 89 ? -12.961 -3.698 12.413 1.00 90.31 89 LEU A C 1
ATOM 801 O O . LEU A 1 89 ? -12.808 -4.077 13.574 1.00 90.31 89 LEU A O 1
ATOM 805 N N . VAL A 1 90 ? -13.935 -2.868 12.033 1.00 90.50 90 VAL A N 1
ATOM 806 C CA . VAL A 1 90 ? -14.931 -2.296 12.953 1.00 90.50 90 VAL A CA 1
ATOM 807 C C . VAL A 1 90 ? -15.738 -3.406 13.625 1.00 90.50 90 VAL A C 1
ATOM 809 O O . VAL A 1 90 ? -15.858 -3.418 14.848 1.00 90.50 90 VAL A O 1
ATOM 812 N N . PHE A 1 91 ? -16.186 -4.412 12.867 1.00 91.06 91 PHE A N 1
ATOM 813 C CA . PHE A 1 91 ? -16.902 -5.566 13.418 1.00 91.06 91 PHE A CA 1
ATOM 814 C C . PHE A 1 91 ? -16.075 -6.326 14.466 1.00 91.06 91 PHE A C 1
ATOM 816 O O . PHE A 1 91 ? -16.579 -6.705 15.524 1.00 91.06 91 PHE A O 1
ATOM 823 N N . LYS A 1 92 ? -14.773 -6.524 14.218 1.00 90.44 92 LYS A N 1
ATOM 824 C CA . LYS A 1 92 ? -13.875 -7.150 15.204 1.00 90.44 92 LYS A CA 1
ATOM 825 C C . LYS A 1 92 ? -13.719 -6.302 16.465 1.00 90.44 92 LYS A C 1
ATOM 827 O O . LYS A 1 92 ? -13.645 -6.867 17.553 1.00 90.44 92 LYS A O 1
ATOM 832 N N . GLN A 1 93 ? -13.648 -4.980 16.328 1.00 87.94 93 GLN A N 1
ATOM 833 C CA . GLN A 1 93 ? -13.537 -4.072 17.470 1.00 87.94 93 GLN A CA 1
ATOM 834 C C . GLN A 1 93 ? -14.816 -4.074 18.313 1.00 87.94 93 GLN A C 1
ATOM 836 O O . GLN A 1 93 ? -14.722 -4.236 19.526 1.00 87.94 93 GLN A O 1
ATOM 841 N N . GLN A 1 94 ? -15.992 -4.001 17.682 1.00 88.56 94 GLN A N 1
ATOM 842 C CA . GLN A 1 94 ? -17.287 -4.092 18.367 1.00 88.56 94 GLN A CA 1
ATOM 843 C C . GLN A 1 94 ? -17.430 -5.411 19.138 1.00 88.56 94 GLN A C 1
ATOM 845 O O . GLN A 1 94 ? -17.695 -5.397 20.336 1.00 88.56 94 GLN A O 1
ATOM 850 N N . ARG A 1 95 ? -17.131 -6.552 18.501 1.00 91.25 95 ARG A N 1
ATOM 851 C CA . ARG A 1 95 ? -17.156 -7.859 19.180 1.00 91.25 95 ARG A CA 1
ATOM 852 C C . ARG A 1 95 ? -16.216 -7.931 20.379 1.00 91.25 95 ARG A C 1
ATOM 854 O O . ARG A 1 95 ? -16.549 -8.552 21.383 1.00 91.25 95 ARG A O 1
ATOM 861 N N . LYS A 1 96 ? -15.032 -7.323 20.273 1.00 88.81 96 LYS A N 1
ATOM 862 C CA . LYS A 1 96 ? -14.069 -7.299 21.376 1.00 88.81 96 LYS A CA 1
ATOM 863 C C . LYS A 1 96 ? -14.564 -6.423 22.532 1.00 88.81 96 LYS A C 1
ATOM 865 O O . LYS A 1 96 ? -14.370 -6.803 23.680 1.00 88.81 96 LYS A O 1
ATOM 870 N N . LEU A 1 97 ? -15.233 -5.304 22.245 1.00 89.25 97 LEU A N 1
ATOM 871 C CA . LEU A 1 97 ? -15.874 -4.468 23.265 1.00 89.25 97 LEU A CA 1
ATOM 872 C C . LEU A 1 97 ? -16.985 -5.227 24.001 1.00 89.25 97 LEU A C 1
ATOM 874 O O . LEU A 1 97 ? -17.004 -5.214 25.227 1.00 89.25 97 LEU A O 1
ATOM 878 N N . GLU A 1 98 ? -17.846 -5.952 23.283 1.00 90.50 98 GLU A N 1
ATOM 879 C CA . GLU A 1 98 ? -18.893 -6.784 23.898 1.00 90.50 98 GLU A CA 1
ATOM 880 C C . GLU A 1 98 ? -18.314 -7.876 24.809 1.00 90.50 98 GLU A C 1
ATOM 882 O O . GLU A 1 98 ? -18.845 -8.140 25.887 1.00 90.50 98 GLU A O 1
ATOM 887 N N . GLN A 1 99 ? -17.220 -8.521 24.390 1.00 92.50 99 GLN A N 1
ATOM 888 C CA . GLN A 1 99 ? -16.536 -9.527 25.207 1.00 92.50 99 GLN A CA 1
ATOM 889 C C . GLN A 1 99 ? -15.965 -8.919 26.490 1.00 92.50 99 GLN A C 1
ATOM 891 O O . GLN A 1 99 ? -16.197 -9.458 27.568 1.00 92.50 99 GLN A O 1
ATOM 896 N N . LEU A 1 100 ? -15.290 -7.772 26.382 1.00 91.00 100 LEU A N 1
ATOM 897 C CA . LEU A 1 100 ? -14.742 -7.060 27.537 1.00 91.00 100 LEU A CA 1
ATOM 898 C C . LEU A 1 100 ? -15.848 -6.602 28.499 1.00 91.00 100 LEU A C 1
ATOM 900 O O . LEU A 1 100 ? -15.698 -6.739 29.708 1.00 91.00 100 LEU A O 1
ATOM 904 N N . GLN A 1 101 ? -16.986 -6.123 27.986 1.00 90.69 101 GLN A N 1
ATOM 905 C CA . GLN A 1 101 ? -18.140 -5.761 28.818 1.00 90.69 101 GLN A CA 1
ATOM 906 C C . GLN A 1 101 ? -18.707 -6.966 29.578 1.00 90.69 101 GLN A C 1
ATOM 908 O O . GLN A 1 101 ? -18.994 -6.852 30.769 1.00 90.69 101 GLN A O 1
ATOM 913 N N . LYS A 1 102 ? -18.823 -8.128 28.922 1.00 93.12 102 LYS A N 1
ATOM 914 C CA . LYS A 1 102 ? -19.265 -9.371 29.574 1.00 93.12 102 LYS A CA 1
ATOM 915 C C . LYS A 1 102 ? -18.288 -9.845 30.647 1.00 93.12 102 LYS A C 1
ATOM 917 O O . LYS A 1 102 ? -18.726 -10.316 31.690 1.00 93.12 102 LYS A O 1
ATOM 922 N N . GLU A 1 103 ? -16.983 -9.727 30.411 1.00 92.62 103 GLU A N 1
ATOM 923 C CA . GLU A 1 103 ? -15.963 -10.067 31.410 1.00 92.62 103 GLU A CA 1
ATOM 924 C C . GLU A 1 103 ? -16.021 -9.136 32.624 1.00 92.62 103 GLU A C 1
ATOM 926 O O . GLU A 1 103 ? -15.978 -9.617 33.752 1.00 92.62 103 GLU A O 1
ATOM 931 N N . ILE A 1 104 ? -16.187 -7.827 32.413 1.00 92.81 104 ILE A N 1
ATOM 932 C CA . ILE A 1 104 ? -16.346 -6.858 33.507 1.00 92.81 104 ILE A CA 1
ATOM 933 C C . ILE A 1 104 ? -17.604 -7.169 34.323 1.00 92.81 104 ILE A C 1
ATOM 935 O O . ILE A 1 104 ? -17.517 -7.226 35.541 1.00 92.81 104 ILE A O 1
ATOM 939 N N . GLN A 1 105 ? -18.746 -7.435 33.679 1.00 89.12 105 GLN A N 1
ATOM 940 C CA . GLN A 1 105 ? -19.989 -7.802 34.377 1.00 89.12 105 GLN A CA 1
ATOM 941 C C . GLN A 1 105 ? -19.905 -9.139 35.120 1.00 89.12 105 GLN A C 1
ATOM 943 O O . GLN A 1 105 ? -20.617 -9.334 36.093 1.00 89.12 105 GLN A O 1
ATOM 948 N N . LYS A 1 106 ? -19.074 -10.075 34.651 1.00 88.88 106 LYS A N 1
ATOM 949 C CA . LYS A 1 106 ? -18.853 -11.364 35.320 1.00 88.88 106 LYS A CA 1
ATOM 950 C C . LYS A 1 106 ? -17.938 -11.236 36.545 1.00 88.88 106 LYS A C 1
ATOM 952 O O . LYS A 1 106 ? -18.044 -12.046 37.459 1.00 88.88 106 LYS A O 1
ATOM 957 N N . ASN A 1 107 ? -17.007 -10.283 36.513 1.00 79.62 107 ASN A N 1
ATOM 958 C CA . ASN A 1 107 ? -16.010 -10.056 37.561 1.00 79.62 107 ASN A CA 1
ATOM 959 C C . ASN A 1 107 ? -16.413 -8.955 38.564 1.00 79.62 107 ASN A C 1
ATOM 961 O O . ASN A 1 107 ? -15.666 -8.724 39.514 1.00 79.62 107 ASN A O 1
ATOM 965 N N . ALA A 1 108 ? -17.532 -8.265 38.326 1.00 69.81 108 ALA A N 1
ATOM 966 C CA . ALA A 1 108 ? -18.157 -7.291 39.222 1.00 69.81 108 ALA A CA 1
ATOM 967 C C . ALA A 1 108 ? -19.249 -7.965 40.061 1.00 69.81 108 ALA A C 1
ATOM 969 O O . ALA A 1 108 ? -19.377 -7.584 41.244 1.00 69.81 108 ALA A O 1
#

Secondary structure (DSSP, 8-state):
--HHHHHHHHHHHHHHHHHHHHHHHHHHHHHHHHHHHHHHHHHTTS-S--HHHHHHHHHHHHHHHHHIIIIIIHHHT-HHHHHHHHHHHHHHHHHHHHHHHHHHHHH-